Protein AF-A0A535AW57-F1 (afdb_monomer)

Secondary structure (DSSP, 8-state):
-HHHHHHHHTS-HHHHHHHHTTSSPPPHHHHHHHHHHHT--GGGGS--

pLDDT: mean 95.63, std 2.32, range [84.56, 98.19]

Foldseek 3Di:
DLCVLCVQVVHPSVVSVCCVVVVDDQDPVSLVSSCVVVVHDSVVVDDD

Structure (mmCIF, N/CA/C/O backbone):
data_AF-A0A535AW57-F1
#
_entry.id   AF-A0A535AW57-F1
#
loop_
_atom_site.group_PDB
_atom_site.id
_atom_site.type_symbol
_atom_site.label_atom_id
_atom_site.label_alt_id
_atom_site.label_comp_id
_atom_site.label_asym_id
_atom_site.label_entity_id
_atom_site.label_seq_id
_atom_site.pdbx_PDB_ins_code
_atom_site.Cartn_x
_atom_site.Cartn_y
_atom_site.Cartn_z
_atom_site.occupancy
_atom_site.B_iso_or_equiv
_atom_site.auth_seq_id
_atom_site.auth_comp_id
_atom_site.auth_asym_id
_atom_site.auth_atom_id
_atom_site.pdbx_PDB_model_num
ATOM 1 N N . THR A 1 1 ? -6.380 10.179 2.813 1.00 93.25 1 THR A N 1
ATOM 2 C CA . THR A 1 1 ? -5.515 10.008 4.006 1.00 93.25 1 THR A CA 1
ATOM 3 C C . THR A 1 1 ? -5.238 8.526 4.237 1.00 93.25 1 THR A C 1
ATOM 5 O O . THR A 1 1 ? -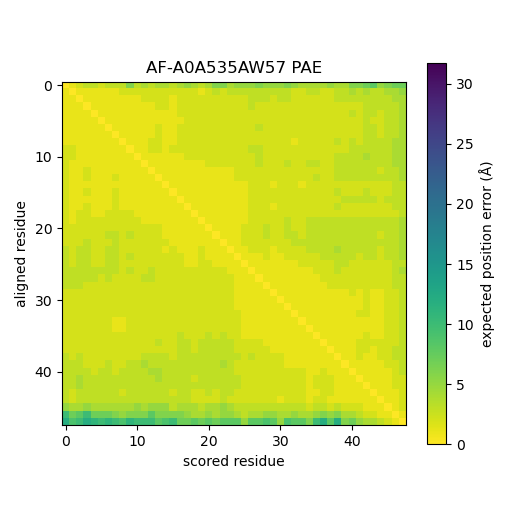5.814 7.704 3.527 1.00 93.25 1 THR A O 1
ATOM 8 N N . GLN A 1 2 ? -4.379 8.161 5.200 1.00 94.38 2 GLN A N 1
ATOM 9 C CA . GLN A 1 2 ? -4.111 6.751 5.528 1.00 94.38 2 GLN A CA 1
ATOM 10 C C . GLN A 1 2 ? -5.374 6.029 6.035 1.00 94.38 2 GLN A C 1
ATOM 12 O O . GLN A 1 2 ? -5.625 4.901 5.615 1.00 94.38 2 GLN A O 1
ATOM 17 N N . GLU A 1 3 ? -6.210 6.673 6.868 1.00 96.44 3 GLU A N 1
ATOM 18 C CA . GLU A 1 3 ? -7.511 6.111 7.271 1.00 96.44 3 GLU A CA 1
ATOM 19 C C . GLU A 1 3 ? -8.420 5.806 6.076 1.00 96.44 3 GLU A C 1
ATOM 21 O O . GLU A 1 3 ? -8.990 4.721 6.008 1.00 96.44 3 GLU A O 1
ATOM 26 N N . GLU A 1 4 ? -8.556 6.732 5.125 1.00 96.31 4 GLU A N 1
ATOM 27 C CA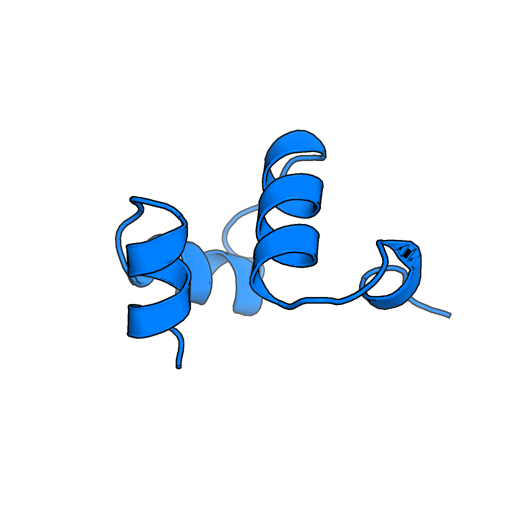 . GLU A 1 4 ? -9.436 6.546 3.962 1.00 96.31 4 GLU A CA 1
ATOM 28 C C . GLU A 1 4 ? -8.956 5.4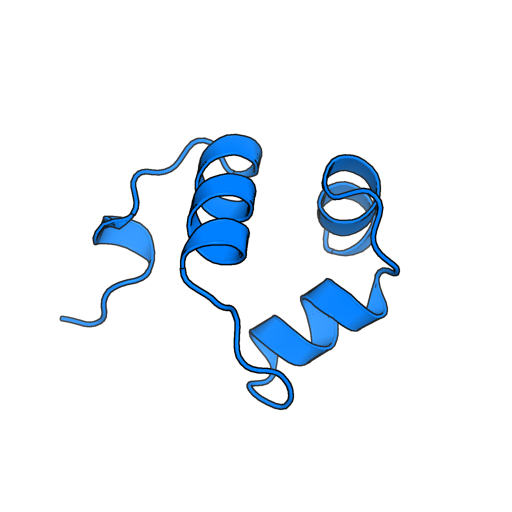07 3.056 1.00 96.31 4 GLU A C 1
ATOM 30 O O . GLU A 1 4 ? -9.763 4.609 2.577 1.00 96.31 4 GLU A O 1
ATOM 35 N N . ALA A 1 5 ? -7.643 5.315 2.828 1.00 94.94 5 ALA A N 1
ATOM 36 C CA . ALA A 1 5 ? -7.046 4.225 2.064 1.00 94.94 5 ALA A CA 1
ATOM 37 C C . ALA A 1 5 ? -7.309 2.878 2.747 1.00 94.94 5 ALA A C 1
ATOM 39 O O . ALA A 1 5 ? -7.802 1.941 2.119 1.00 94.94 5 ALA A O 1
ATOM 40 N N . ALA A 1 6 ? -7.059 2.806 4.054 1.00 96.25 6 ALA A N 1
ATOM 41 C CA . ALA A 1 6 ? -7.268 1.603 4.846 1.00 96.25 6 ALA A CA 1
ATOM 42 C C . ALA A 1 6 ? -8.743 1.170 4.877 1.00 96.25 6 ALA A C 1
ATOM 44 O O . ALA A 1 6 ? -9.037 -0.015 4.721 1.00 96.25 6 ALA A O 1
ATOM 45 N N . GLN A 1 7 ? -9.675 2.124 4.986 1.00 97.38 7 GLN A N 1
ATOM 46 C CA . GLN A 1 7 ? -11.113 1.863 4.897 1.00 97.38 7 GLN A CA 1
ATOM 47 C C . GLN A 1 7 ? -11.503 1.253 3.548 1.00 97.38 7 GLN A C 1
ATOM 49 O O . GLN A 1 7 ? -12.224 0.257 3.524 1.00 97.38 7 GLN A O 1
ATOM 54 N N . LYS A 1 8 ? -11.001 1.800 2.433 1.00 96.44 8 LYS A N 1
ATOM 55 C CA . LYS A 1 8 ? -11.265 1.256 1.090 1.00 96.44 8 LYS A CA 1
ATOM 56 C C . LYS A 1 8 ? -10.662 -0.140 0.886 1.00 96.44 8 LYS A C 1
ATOM 58 O O . LYS A 1 8 ? -11.260 -0.950 0.189 1.00 96.44 8 LYS A O 1
ATOM 63 N N . LEU A 1 9 ? -9.527 -0.431 1.525 1.00 95.12 9 LEU A N 1
ATOM 64 C CA . LEU A 1 9 ? -8.872 -1.749 1.530 1.00 95.12 9 LEU A CA 1
ATOM 65 C C . LEU A 1 9 ? -9.502 -2.759 2.504 1.00 95.12 9 LEU A C 1
ATOM 67 O O . LEU A 1 9 ? -9.134 -3.932 2.495 1.00 95.12 9 LEU A O 1
ATOM 71 N N . GLY A 1 10 ? -10.406 -2.328 3.392 1.00 95.88 10 GLY A N 1
ATOM 72 C CA . GLY A 1 10 ? -10.908 -3.176 4.476 1.00 95.88 10 GLY A CA 1
ATOM 73 C C . GLY A 1 10 ? -9.806 -3.606 5.456 1.00 95.88 10 GLY A C 1
ATOM 74 O O . GLY A 1 10 ? -9.848 -4.710 6.002 1.00 95.88 10 GLY A O 1
ATOM 75 N N . LYS A 1 11 ? -8.791 -2.757 5.661 1.00 96.00 11 LYS A N 1
ATOM 76 C CA . LYS A 1 11 ? -7.643 -3.005 6.547 1.00 96.00 11 LYS A CA 1
ATOM 77 C C . LYS A 1 11 ? -7.586 -1.959 7.672 1.00 96.00 11 LYS A C 1
ATOM 79 O O . LYS A 1 11 ? -8.155 -0.878 7.543 1.00 96.00 11 LYS A O 1
ATOM 84 N N . PRO A 1 12 ? -6.883 -2.235 8.785 1.00 97.69 12 PRO A N 1
ATOM 85 C CA . PRO A 1 12 ? -6.575 -1.212 9.786 1.00 97.69 12 PRO A CA 1
ATOM 86 C C . PRO A 1 12 ? -5.684 -0.106 9.202 1.00 97.69 12 PRO A C 1
ATOM 88 O O . PRO A 1 12 ? -4.830 -0.400 8.372 1.00 97.69 12 PRO A O 1
ATOM 91 N N . GLN A 1 13 ? -5.782 1.137 9.686 1.00 97.50 13 GLN A N 1
ATOM 92 C CA . GLN A 1 13 ? -4.889 2.232 9.257 1.00 97.50 13 GLN A CA 1
ATOM 93 C C . GLN A 1 13 ? -3.397 1.887 9.439 1.00 97.50 13 GLN A C 1
ATOM 95 O O . GLN A 1 13 ? -2.569 2.234 8.595 1.00 97.50 13 GLN A O 1
ATOM 100 N N . SER A 1 14 ? -3.065 1.102 10.470 1.00 97.75 14 SER A N 1
ATOM 101 C CA . SER A 1 14 ? -1.700 0.627 10.719 1.00 97.75 14 SER A CA 1
ATOM 102 C C . SER A 1 14 ? -1.145 -0.267 9.606 1.00 97.75 14 SER A C 1
ATOM 104 O O . SER A 1 14 ? 0.071 -0.393 9.490 1.00 97.75 14 SER A O 1
ATOM 106 N N . PHE A 1 15 ? -2.002 -0.863 8.769 1.00 97.12 15 PHE A N 1
ATOM 107 C CA . PHE A 1 15 ? -1.578 -1.557 7.555 1.00 97.12 15 PHE A CA 1
ATOM 108 C C . PHE A 1 15 ? -0.883 -0.582 6.602 1.00 97.12 15 PHE A C 1
ATOM 110 O O . PHE A 1 15 ? 0.264 -0.818 6.238 1.00 97.12 15 PHE A O 1
ATOM 117 N N . ILE A 1 16 ? -1.540 0.535 6.266 1.00 96.19 16 ILE A N 1
ATOM 118 C CA . ILE A 1 16 ? -1.002 1.556 5.357 1.00 96.19 16 ILE A CA 1
ATOM 119 C C . ILE A 1 16 ? 0.247 2.192 5.961 1.00 96.19 16 ILE A C 1
ATOM 121 O O . ILE A 1 16 ? 1.288 2.225 5.312 1.00 96.19 16 ILE A O 1
ATOM 125 N N . SER A 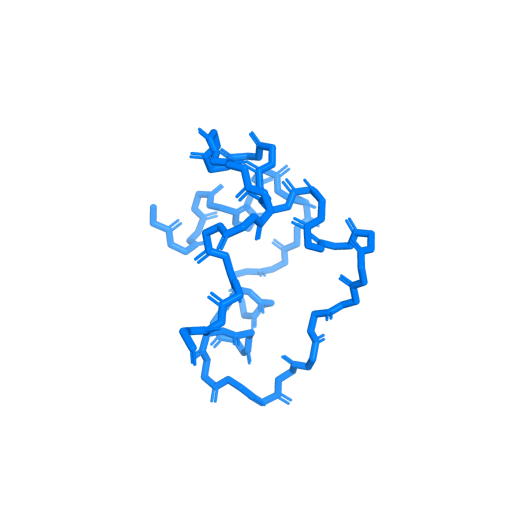1 17 ? 0.181 2.598 7.233 1.00 97.50 17 SER A N 1
ATOM 126 C CA . SER A 1 17 ? 1.316 3.230 7.913 1.00 97.50 17 SER A CA 1
ATOM 127 C C . SER A 1 17 ? 2.573 2.349 7.920 1.00 97.50 17 SER A C 1
ATOM 129 O O . SER A 1 17 ? 3.659 2.864 7.669 1.00 97.50 17 SER A O 1
ATOM 131 N N . LYS A 1 18 ? 2.444 1.032 8.144 1.00 98.06 18 LYS A N 1
ATOM 132 C CA . LYS A 1 18 ? 3.586 0.099 8.111 1.00 98.06 18 LYS A CA 1
ATOM 133 C C . LYS A 1 18 ? 4.102 -0.189 6.704 1.00 98.06 18 LYS A C 1
ATOM 135 O O . LYS A 1 18 ? 5.272 -0.526 6.552 1.00 98.06 18 LYS A O 1
ATOM 140 N N . CYS A 1 19 ? 3.242 -0.109 5.690 1.00 95.69 19 CYS A N 1
ATOM 141 C CA . CYS A 1 19 ? 3.675 -0.232 4.300 1.00 95.69 19 CYS A CA 1
ATOM 142 C C . CYS A 1 19 ? 4.488 1.001 3.887 1.00 95.69 19 CYS A C 1
ATOM 144 O O . CYS A 1 19 ? 5.569 0.859 3.326 1.00 95.69 19 CYS A O 1
ATOM 146 N N . GLU A 1 20 ? 4.017 2.201 4.237 1.00 93.31 20 GLU A N 1
ATOM 147 C CA . GLU A 1 20 ? 4.703 3.463 3.933 1.00 93.31 20 GLU A CA 1
ATOM 148 C C . GLU A 1 20 ? 6.034 3.617 4.686 1.00 93.31 20 GLU A C 1
ATOM 150 O O . GLU A 1 20 ? 6.984 4.166 4.132 1.00 93.31 20 GLU A O 1
ATOM 155 N N . SER A 1 21 ? 6.139 3.102 5.919 1.00 96.75 21 SER A N 1
ATOM 156 C CA . SER A 1 21 ? 7.405 3.090 6.671 1.00 96.75 21 SER A CA 1
ATOM 157 C C . SER A 1 21 ? 8.368 1.970 6.256 1.00 96.75 21 SER A C 1
ATOM 159 O O . SER A 1 21 ? 9.514 1.948 6.705 1.00 96.75 21 SER A O 1
ATOM 161 N N . GLY A 1 22 ? 7.925 1.026 5.417 1.00 95.12 22 GLY A N 1
ATOM 162 C CA . GLY A 1 22 ? 8.707 -0.143 5.004 1.00 95.12 22 GLY A CA 1
ATOM 163 C C . GLY A 1 22 ? 8.809 -1.258 6.055 1.00 95.12 22 GLY A C 1
ATOM 164 O O . GLY A 1 22 ? 9.458 -2.275 5.811 1.00 95.12 22 GLY A O 1
ATOM 165 N N . GLU A 1 23 ? 8.149 -1.119 7.208 1.00 98.19 23 GLU A N 1
ATOM 166 C CA . GLU A 1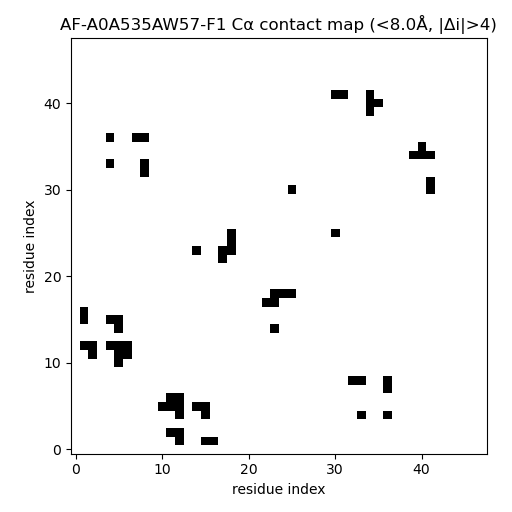 23 ? 8.070 -2.161 8.243 1.00 98.19 23 GLU A CA 1
ATOM 167 C C . GLU A 1 23 ? 7.295 -3.401 7.780 1.00 98.19 23 GLU A C 1
ATOM 169 O O . GLU A 1 23 ? 7.514 -4.509 8.280 1.00 98.19 23 GLU A O 1
ATOM 174 N N . ARG A 1 24 ? 6.372 -3.227 6.829 1.00 96.88 24 ARG A N 1
ATOM 175 C CA . ARG A 1 24 ? 5.599 -4.306 6.217 1.00 96.88 24 ARG A CA 1
ATOM 176 C C . ARG A 1 24 ? 5.794 -4.295 4.708 1.00 96.88 24 ARG A C 1
ATOM 178 O O . ARG A 1 24 ? 5.593 -3.281 4.052 1.00 96.88 24 ARG A O 1
ATOM 185 N N . ARG A 1 25 ? 6.105 -5.466 4.148 1.00 96.25 25 ARG A N 1
ATOM 186 C CA . ARG A 1 25 ? 6.105 -5.666 2.695 1.00 96.25 25 ARG A CA 1
ATOM 187 C C . ARG A 1 25 ? 4.677 -5.699 2.157 1.00 96.25 25 ARG A C 1
ATOM 189 O O . ARG A 1 25 ? 3.811 -6.317 2.769 1.00 96.25 25 ARG A O 1
ATOM 196 N N . VAL A 1 26 ? 4.482 -5.074 1.005 1.00 95.94 26 VAL A N 1
ATOM 197 C CA . VAL A 1 26 ? 3.268 -5.170 0.190 1.00 95.94 26 VAL A CA 1
ATOM 198 C C . VAL A 1 26 ? 3.491 -6.288 -0.823 1.00 95.94 26 VAL A C 1
ATOM 200 O O . VAL A 1 26 ? 4.517 -6.287 -1.509 1.00 95.94 26 VAL A O 1
ATOM 203 N N . ASP A 1 27 ? 2.592 -7.270 -0.884 1.00 95.94 27 ASP A N 1
ATOM 204 C CA . ASP A 1 27 ?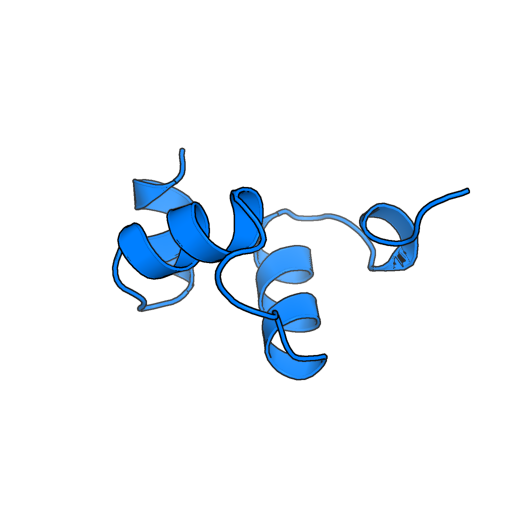 2.653 -8.280 -1.945 1.00 95.94 27 ASP A CA 1
ATOM 205 C C . ASP A 1 27 ? 2.061 -7.757 -3.265 1.00 95.94 27 ASP A C 1
ATOM 207 O O . ASP A 1 27 ? 1.491 -6.671 -3.333 1.00 95.94 27 ASP A O 1
ATOM 211 N N . PHE A 1 28 ? 2.223 -8.514 -4.350 1.00 95.62 28 PHE A N 1
ATOM 212 C CA . PHE A 1 28 ? 1.790 -8.053 -5.668 1.00 95.62 28 PHE A CA 1
ATOM 213 C C . PHE A 1 28 ? 0.270 -7.853 -5.776 1.00 95.62 28 PHE A C 1
ATOM 215 O O . PHE A 1 28 ? -0.169 -6.922 -6.442 1.00 95.62 28 PHE A O 1
ATOM 222 N N . VAL A 1 29 ? -0.542 -8.688 -5.121 1.00 96.00 29 VAL A N 1
ATOM 223 C CA . VAL A 1 29 ? -2.007 -8.558 -5.155 1.00 96.00 29 VAL A CA 1
ATOM 224 C C . VAL A 1 29 ? -2.437 -7.331 -4.358 1.00 96.00 29 VAL A C 1
ATOM 226 O O . VAL A 1 29 ? -3.237 -6.535 -4.844 1.00 96.00 29 VAL A O 1
ATOM 229 N N . GLU A 1 30 ? -1.842 -7.124 -3.184 1.00 96.25 30 GLU A N 1
ATOM 230 C CA . GLU A 1 30 ? -2.062 -5.921 -2.377 1.00 96.25 30 GLU A CA 1
ATOM 231 C C . GLU A 1 30 ? -1.653 -4.651 -3.140 1.00 96.25 30 GLU A C 1
ATOM 233 O O . GLU A 1 30 ? -2.351 -3.639 -3.082 1.00 96.25 30 GLU A O 1
ATOM 238 N N . LEU A 1 31 ? -0.556 -4.700 -3.904 1.00 96.25 31 LEU A N 1
ATOM 239 C CA . LEU A 1 31 ? -0.113 -3.580 -4.735 1.00 96.25 31 LEU A CA 1
ATOM 240 C C . LEU A 1 31 ? -1.136 -3.239 -5.829 1.00 96.25 31 LEU A C 1
ATOM 242 O O . LEU A 1 31 ? -1.401 -2.060 -6.063 1.00 96.25 31 LEU A O 1
ATOM 246 N N . LEU A 1 32 ? -1.737 -4.249 -6.470 1.00 96.81 32 LEU A N 1
A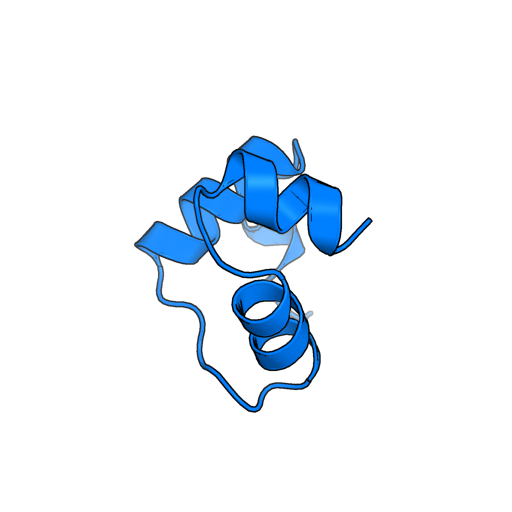TOM 247 C CA . LEU A 1 32 ? -2.801 -4.054 -7.463 1.00 96.81 32 LEU A CA 1
ATOM 248 C C . LEU A 1 32 ? -4.029 -3.367 -6.851 1.00 96.81 32 LEU A C 1
ATOM 250 O O . LEU A 1 32 ? -4.565 -2.428 -7.441 1.00 96.81 32 LEU A O 1
ATOM 254 N N . GLU A 1 33 ? -4.453 -3.799 -5.663 1.00 96.31 33 GLU A N 1
ATOM 255 C CA . GLU A 1 33 ? -5.580 -3.188 -4.948 1.00 96.31 33 GLU A CA 1
ATOM 256 C C . GLU A 1 33 ? -5.284 -1.730 -4.568 1.00 96.31 33 GLU A C 1
ATOM 258 O O . GLU A 1 33 ? -6.115 -0.845 -4.789 1.00 96.31 33 GLU A O 1
ATOM 263 N N . ILE A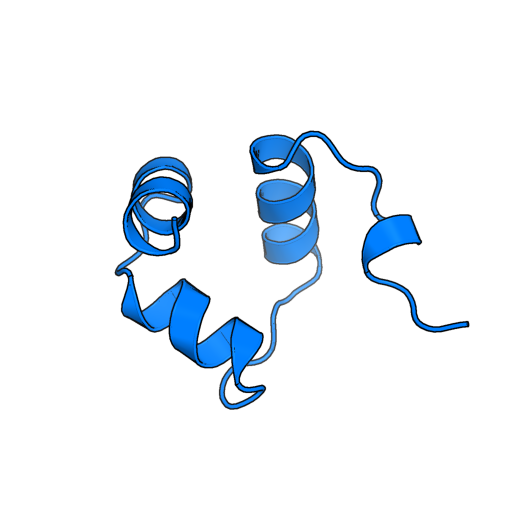 1 34 ? -4.082 -1.456 -4.049 1.00 95.44 34 ILE A N 1
ATOM 264 C CA . ILE A 1 34 ? -3.642 -0.098 -3.702 1.00 95.44 34 ILE A CA 1
ATOM 265 C C . ILE A 1 34 ? -3.633 0.799 -4.947 1.00 95.44 34 ILE A C 1
ATOM 267 O O . ILE A 1 34 ? -4.186 1.899 -4.908 1.00 95.44 34 ILE A O 1
ATOM 271 N N . ALA A 1 35 ? -3.066 0.328 -6.061 1.00 96.50 35 ALA A N 1
ATOM 272 C CA . ALA A 1 35 ? -3.020 1.073 -7.318 1.00 96.50 35 ALA A CA 1
ATOM 273 C C . ALA A 1 35 ? -4.428 1.416 -7.830 1.00 96.50 35 ALA A C 1
ATOM 275 O O . ALA A 1 35 ? -4.701 2.568 -8.179 1.00 96.50 35 ALA A O 1
ATOM 276 N N . GLN A 1 36 ? -5.354 0.452 -7.783 1.00 96.31 36 GLN A N 1
ATOM 277 C CA . GLN A 1 36 ? -6.750 0.664 -8.165 1.00 96.31 36 GLN A CA 1
ATOM 278 C C . GLN A 1 36 ? -7.437 1.715 -7.283 1.00 96.31 36 GLN A C 1
ATOM 280 O O . GLN A 1 36 ? -8.139 2.589 -7.791 1.00 96.31 36 GLN A O 1
ATOM 285 N N . ILE A 1 37 ? -7.231 1.654 -5.966 1.00 94.69 37 ILE A N 1
ATOM 286 C CA . ILE A 1 37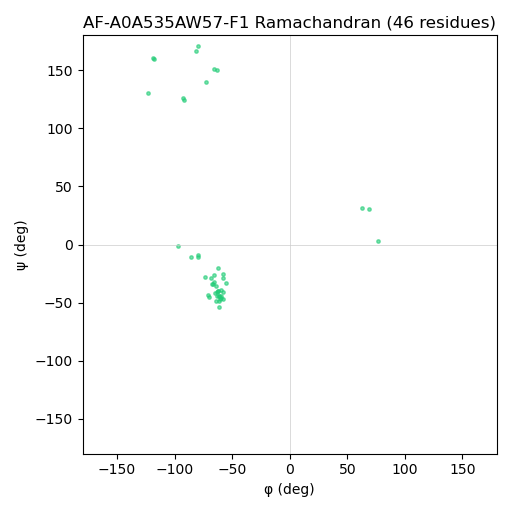 ? -7.839 2.594 -5.015 1.00 94.69 37 ILE A CA 1
ATOM 287 C C . ILE A 1 37 ? -7.275 4.006 -5.179 1.00 94.69 37 ILE A C 1
ATOM 289 O O . ILE A 1 37 ? -8.003 4.982 -4.971 1.00 94.69 37 ILE A O 1
ATOM 293 N N . TYR A 1 38 ? -5.996 4.115 -5.538 1.00 94.38 38 TYR A N 1
ATOM 294 C CA . TYR A 1 38 ? -5.306 5.393 -5.725 1.00 94.38 38 TYR A CA 1
ATOM 295 C C . TYR A 1 38 ? -5.498 5.951 -7.141 1.00 94.38 38 TYR A C 1
ATOM 297 O O . TYR A 1 38 ? -5.203 7.120 -7.374 1.00 94.38 38 TYR A O 1
ATOM 305 N N . GLY A 1 39 ? -6.039 5.155 -8.068 1.00 96.19 39 GLY A N 1
ATOM 306 C CA . GLY A 1 39 ? -6.273 5.564 -9.451 1.00 96.19 39 GLY A CA 1
ATOM 307 C C . GLY A 1 39 ? -4.979 5.765 -10.241 1.00 96.19 39 GLY A C 1
ATOM 308 O O . GLY A 1 39 ? -4.938 6.607 -11.136 1.00 96.19 39 GLY A O 1
ATOM 309 N N . VAL A 1 40 ? -3.927 5.020 -9.898 1.00 97.12 40 VAL A N 1
ATOM 310 C CA . VAL A 1 40 ? -2.609 5.078 -10.547 1.00 97.12 40 VAL A CA 1
ATOM 311 C C . VAL A 1 40 ? -2.271 3.737 -11.192 1.00 97.12 40 VAL A C 1
ATOM 313 O O . VAL A 1 40 ? -2.845 2.705 -10.844 1.00 97.12 40 VAL A O 1
ATOM 316 N N . SER A 1 41 ? -1.342 3.743 -12.146 1.00 97.38 41 SER A N 1
ATOM 317 C CA . SER A 1 41 ? -0.801 2.512 -12.719 1.00 97.38 41 SER A CA 1
ATOM 318 C C . SER A 1 41 ? 0.292 1.918 -11.818 1.00 97.38 41 SER A C 1
ATOM 320 O O . SER A 1 41 ? 0.777 2.577 -10.898 1.00 97.38 41 SER A O 1
ATOM 322 N N . ILE A 1 42 ? 0.681 0.662 -12.054 1.00 96.25 42 ILE A N 1
ATOM 323 C CA . ILE A 1 42 ? 1.662 -0.036 -11.201 1.00 96.25 42 ILE A CA 1
ATOM 324 C C . ILE A 1 42 ? 3.061 0.563 -11.328 1.00 96.25 42 ILE A C 1
ATOM 326 O O . ILE A 1 42 ? 3.817 0.570 -10.359 1.00 96.25 42 ILE A O 1
ATOM 330 N N . GLU A 1 43 ? 3.379 1.133 -12.487 1.00 95.81 43 GLU A N 1
ATOM 331 C CA . GLU A 1 43 ? 4.648 1.805 -12.764 1.00 95.81 43 GLU A CA 1
ATOM 332 C C . GLU A 1 43 ? 4.911 2.958 -11.784 1.00 95.81 43 GLU A C 1
ATOM 334 O O . GLU A 1 43 ? 6.065 3.252 -11.503 1.00 95.81 43 GLU A O 1
ATOM 339 N N . PHE A 1 44 ? 3.866 3.551 -11.190 1.00 95.69 44 PHE A N 1
ATOM 340 C CA . PHE A 1 44 ? 3.995 4.575 -10.147 1.00 95.69 44 PHE A CA 1
ATOM 341 C C . PHE A 1 44 ? 4.786 4.102 -8.912 1.00 95.69 44 PHE A C 1
ATOM 343 O O . PHE A 1 44 ? 5.403 4.915 -8.229 1.00 95.69 44 PHE A O 1
ATOM 350 N N . PHE A 1 45 ? 4.760 2.801 -8.604 1.00 93.56 45 PHE A N 1
ATOM 351 C CA . PHE A 1 45 ? 5.420 2.228 -7.425 1.00 93.56 45 PHE A CA 1
ATOM 352 C C . PHE A 1 45 ? 6.805 1.639 -7.721 1.00 93.56 45 PHE A C 1
ATOM 354 O O . PHE A 1 45 ? 7.457 1.123 -6.811 1.00 93.56 45 PHE A O 1
ATOM 361 N N . VAL A 1 46 ? 7.251 1.679 -8.978 1.00 92.62 46 VAL A N 1
ATOM 362 C CA . VAL A 1 46 ? 8.560 1.163 -9.383 1.00 92.62 46 VAL A CA 1
ATOM 363 C C . VAL A 1 46 ? 9.572 2.313 -9.316 1.00 92.62 46 VAL A C 1
ATOM 365 O O . VAL A 1 46 ? 9.324 3.351 -9.924 1.00 92.62 46 VAL A O 1
ATOM 368 N N . PRO A 1 47 ? 10.680 2.178 -8.565 1.00 88.12 47 PRO A N 1
ATOM 369 C CA . PRO A 1 47 ? 11.736 3.189 -8.558 1.00 88.12 47 PRO A CA 1
ATOM 370 C C . PRO A 1 47 ? 12.420 3.280 -9.932 1.00 88.12 47 PRO A C 1
ATOM 372 O O . PRO A 1 47 ? 12.486 2.273 -10.640 1.00 88.12 47 PRO A O 1
ATOM 375 N N . ASP A 1 48 ? 12.928 4.471 -10.273 1.00 84.56 48 ASP A N 1
ATOM 376 C CA . ASP A 1 48 ? 13.722 4.722 -11.491 1.00 84.56 48 ASP A CA 1
ATOM 377 C C . ASP A 1 48 ? 14.981 3.836 -11.591 1.00 84.56 48 ASP A C 1
ATOM 379 O O . ASP A 1 48 ? 15.634 3.584 -10.545 1.00 84.56 48 ASP A O 1
#

Sequence (48 aa):
TQEEAAQKLGKPQSFISKCESGERRVDFVELLEIAQIYGVSIEFFVPD

Mean predicted aligned error: 2.16 Å

Nearest PDB structures (foldseek):
  3op9-assembly1_A  TM=8.037E-01  e=6.719E-02  Listeria innocua
  2xj3-assembly1_B  TM=9.381E-01  e=2.256E-01  Enterococcus faecalis
  6jq1-assembly1_A  TM=8.906E-01  e=2.912E-01  Deinococcus geothermalis DSM 11300
  3f52-assembly1_A  TM=9.439E-01  e=4.269E-01  Corynebacterium glutamicum
  1utx-assembly1_B  TM=8.677E-01  e=3.758E-01  Enterococcus faecalis

Radius of gyration: 10.34 Å; Cα contacts (8 Å, |Δi|>4): 33; chains: 1; bounding box: 25×19×24 Å

Solvent-accessible surface area (backbone atoms only — not comparable to full-atom values): 2979 Å² total; per-residue (Å²): 104,56,58,59,52,14,59,76,68,76,45,57,41,66,55,46,54,29,42,77,70,62,81,36,87,76,52,74,68,57,46,52,53,51,22,62,76,69,73,48,62,72,70,80,78,54,81,134